Protein AF-A0A8R7TCT3-F1 (afdb_monomer_lite)

Radius of gyration: 37.61 Å; chains: 1; bounding box: 89×69×104 Å

Sequence (136 aa):
MEEDELKKQGKEIVEAEGPEEVEFDENAEALKEAPFWLPDGWIINVRHGDGGSIYRYYTSPVSEYTFSTEMEALDYLFSEMDERILESEACAEDNELHKMHSWLPDGWVVEVRAGTMQDKMYKVDFNLLTHTFGIC

pLDDT: mean 71.5, std 18.48, range [33.53, 95.69]

InterPro domains:
  IPR001739 Methyl-CpG DNA binding [PS50982] (28-100)
  IPR016177 DNA-binding domain superfamily [SSF54171] (33-82)
  IPR038945 Methyl-CpG-binding domain-containing protein 13-like [PTHR34067] (31-121)

Foldseek 3Di:
DDDDDDDDDDDDDDDDPDDDDPPPCPVVVVVVDDDPVDDPPWDWDWDADPVRDIWIWTADNQPRDIDRDPVVVVVVVVVCVSVVSVVVVVVVVVCVVVVVCPPPPPQKDWDWDDDPDNPDIAIWIDHPVDPDGDGD

Organism: Triticum urartu (NCBI:txid4572)

Structure (mmCIF, N/CA/C/O backbone):
data_AF-A0A8R7TCT3-F1
#
_entry.id   AF-A0A8R7TCT3-F1
#
loop_
_atom_site.group_PDB
_atom_site.id
_atom_site.type_symbol
_atom_site.label_atom_id
_atom_site.label_alt_id
_atom_site.label_comp_id
_atom_site.label_asym_id
_atom_site.label_entity_id
_atom_site.label_seq_id
_atom_site.pdbx_PDB_ins_code
_atom_site.Cartn_x
_atom_site.Cartn_y
_atom_site.Cartn_z
_atom_site.occupancy
_atom_site.B_iso_or_equiv
_atom_site.auth_seq_id
_atom_site.auth_comp_id
_atom_site.auth_asym_id
_atom_site.auth_atom_id
_atom_site.pdbx_PDB_model_num
ATOM 1 N N . MET A 1 1 ? 59.327 -28.653 -59.755 1.00 43.66 1 MET A N 1
ATOM 2 C CA . MET A 1 1 ? 59.083 -29.997 -60.297 1.00 43.66 1 MET A CA 1
ATOM 3 C C . MET A 1 1 ? 59.195 -30.943 -59.125 1.00 43.66 1 MET A C 1
ATOM 5 O O . MET A 1 1 ? 60.304 -31.315 -58.797 1.00 43.66 1 MET A O 1
ATOM 9 N N . GLU A 1 2 ? 58.091 -31.184 -58.431 1.00 42.34 2 GLU A N 1
ATOM 10 C CA . GLU A 1 2 ? 57.726 -32.519 -57.957 1.00 42.34 2 GLU A CA 1
ATOM 11 C C . GLU A 1 2 ? 56.271 -32.457 -57.500 1.00 42.34 2 GLU A C 1
ATOM 13 O O . GLU A 1 2 ? 55.828 -31.504 -56.861 1.00 42.34 2 GLU A O 1
ATOM 18 N N . GLU A 1 3 ? 55.544 -33.439 -57.988 1.00 45.75 3 GLU A N 1
ATOM 19 C CA . GLU A 1 3 ? 54.113 -33.649 -58.018 1.00 45.75 3 GLU A CA 1
ATOM 20 C C . GLU A 1 3 ? 53.963 -35.044 -57.416 1.00 45.75 3 GLU A C 1
ATOM 22 O O . GLU A 1 3 ? 54.632 -35.957 -57.888 1.00 45.75 3 GLU A O 1
ATOM 27 N N . ASP A 1 4 ? 53.156 -35.203 -56.368 1.00 45.69 4 ASP A N 1
ATOM 28 C CA . ASP A 1 4 ? 52.593 -36.512 -56.023 1.00 45.69 4 ASP A CA 1
ATOM 29 C C . ASP A 1 4 ? 51.199 -36.313 -55.403 1.00 45.69 4 ASP A C 1
ATOM 31 O O . ASP A 1 4 ? 50.992 -36.123 -54.204 1.00 45.69 4 ASP A O 1
ATOM 35 N N . GLU A 1 5 ? 50.242 -36.206 -56.324 1.00 48.62 5 GLU A N 1
ATOM 36 C CA . GLU A 1 5 ? 48.919 -36.842 -56.312 1.00 48.62 5 GLU A CA 1
ATOM 37 C C . GLU A 1 5 ? 48.888 -38.167 -55.504 1.00 48.62 5 GLU A C 1
ATOM 39 O O . GLU A 1 5 ? 49.754 -39.004 -55.690 1.00 48.62 5 GLU A O 1
ATOM 44 N N . LEU A 1 6 ? 47.942 -38.527 -54.617 1.00 48.06 6 LEU A N 1
ATOM 45 C CA . LEU A 1 6 ? 46.500 -38.852 -54.777 1.00 48.06 6 LEU A CA 1
ATOM 46 C C . LEU A 1 6 ? 46.186 -39.798 -53.569 1.00 48.06 6 LEU A C 1
ATOM 48 O O . LEU A 1 6 ? 46.968 -40.703 -53.311 1.00 48.06 6 LEU A O 1
ATOM 52 N N . LYS A 1 7 ? 45.117 -39.746 -52.755 1.00 40.22 7 LYS A N 1
ATOM 53 C CA . LYS A 1 7 ? 43.694 -40.003 -53.061 1.00 40.22 7 LYS A CA 1
ATOM 54 C C . LYS A 1 7 ? 42.866 -40.058 -51.755 1.00 40.22 7 LYS A C 1
ATOM 56 O O . LYS A 1 7 ? 43.179 -40.882 -50.907 1.00 40.22 7 LYS A O 1
ATOM 61 N N . LYS A 1 8 ? 41.739 -39.319 -51.756 1.00 46.41 8 LYS A N 1
ATOM 62 C CA . LYS A 1 8 ? 40.351 -39.669 -51.334 1.00 46.41 8 LYS A CA 1
ATOM 63 C C . LYS A 1 8 ? 40.127 -40.145 -49.870 1.00 46.41 8 LYS A C 1
ATOM 65 O O . LYS A 1 8 ? 40.933 -40.867 -49.320 1.00 46.41 8 LYS A O 1
ATOM 70 N N . GLN A 1 9 ? 39.023 -39.900 -49.161 1.00 33.53 9 GLN A N 1
ATOM 71 C CA . GLN A 1 9 ? 37.581 -39.826 -49.462 1.00 33.53 9 GLN A CA 1
ATOM 72 C C . GLN A 1 9 ? 36.965 -38.999 -48.304 1.00 33.53 9 GLN A C 1
ATOM 74 O O . GLN A 1 9 ? 37.344 -39.197 -47.159 1.00 33.53 9 GLN A O 1
ATOM 79 N N . GLY A 1 10 ? 36.161 -37.965 -48.541 1.00 37.88 10 GLY A N 1
ATOM 80 C CA . GLY A 1 10 ? 34.714 -38.109 -48.693 1.00 37.88 10 GLY A CA 1
ATOM 81 C C . GLY A 1 10 ? 33.983 -37.977 -47.349 1.00 37.88 10 GLY A C 1
ATOM 82 O O . GLY A 1 10 ? 33.861 -38.965 -46.638 1.00 37.88 10 GLY A O 1
ATOM 83 N N . LYS A 1 11 ? 33.453 -36.785 -47.040 1.00 45.22 11 LYS A N 1
ATOM 84 C CA . LYS A 1 11 ? 32.135 -36.636 -46.402 1.00 45.22 11 LYS A CA 1
ATOM 85 C C . LYS A 1 11 ? 31.637 -35.200 -46.564 1.00 45.22 11 LYS A C 1
ATOM 87 O O . LYS A 1 11 ? 32.041 -34.292 -45.851 1.00 45.22 11 LYS A O 1
ATOM 92 N N . GLU A 1 12 ? 30.778 -35.047 -47.558 1.00 40.47 12 GLU A N 1
ATOM 93 C CA . GLU A 1 12 ? 29.803 -33.974 -47.689 1.00 40.47 12 GLU A CA 1
ATOM 94 C C . GLU A 1 12 ? 28.957 -33.922 -46.410 1.00 40.47 12 GLU A C 1
ATOM 96 O O . GLU A 1 12 ? 28.390 -34.938 -45.996 1.00 40.47 12 GLU A O 1
ATOM 101 N N . ILE A 1 13 ? 28.928 -32.767 -45.748 1.00 42.16 13 ILE A N 1
ATOM 102 C CA . ILE A 1 13 ? 28.006 -32.499 -44.647 1.00 42.16 13 ILE A CA 1
ATOM 103 C C . ILE A 1 13 ? 27.159 -31.326 -45.110 1.00 42.16 13 ILE A C 1
ATOM 105 O O . ILE A 1 13 ? 27.633 -30.200 -45.222 1.00 42.16 13 ILE A O 1
ATOM 109 N N . VAL A 1 14 ? 25.943 -31.694 -45.489 1.00 39.22 14 VAL A N 1
ATOM 110 C CA . VAL A 1 14 ? 24.835 -30.852 -45.918 1.00 39.22 14 VAL A CA 1
ATOM 111 C C . VAL A 1 14 ? 24.652 -29.670 -44.971 1.00 39.22 14 VAL A C 1
ATOM 113 O O . VAL A 1 14 ? 24.600 -29.840 -43.752 1.00 39.22 14 VAL A O 1
ATOM 116 N N . GLU A 1 15 ? 24.529 -28.491 -45.576 1.00 43.50 15 GLU A N 1
ATOM 117 C CA . GLU A 1 15 ? 23.991 -27.281 -44.970 1.00 43.50 15 GLU A CA 1
ATOM 118 C C . GLU A 1 15 ? 22.612 -27.592 -44.381 1.00 43.50 15 GLU A C 1
ATOM 120 O O . GLU A 1 15 ? 21.658 -27.900 -45.096 1.00 43.50 15 GLU A O 1
ATOM 125 N N . ALA A 1 16 ? 22.519 -27.535 -43.058 1.00 40.88 16 ALA A N 1
ATOM 126 C CA . ALA A 1 16 ? 21.260 -27.350 -42.369 1.00 40.88 16 ALA A CA 1
ATOM 127 C C . ALA A 1 16 ? 21.308 -25.934 -41.805 1.00 40.88 16 ALA A C 1
ATOM 129 O O . ALA A 1 16 ? 22.050 -25.664 -40.860 1.00 40.88 16 ALA A O 1
ATOM 130 N N . GLU A 1 17 ? 20.558 -25.028 -42.430 1.00 52.94 17 GLU A N 1
ATOM 131 C CA . GLU A 1 17 ? 20.201 -23.757 -41.815 1.00 52.94 17 GLU A CA 1
ATOM 132 C C . GLU A 1 17 ? 19.472 -24.075 -40.507 1.00 52.94 17 GLU A C 1
ATOM 134 O O . GLU A 1 17 ? 18.345 -24.572 -40.509 1.00 52.94 17 GLU A O 1
ATOM 139 N N . GLY A 1 18 ? 20.170 -23.893 -39.387 1.00 37.56 18 GLY A N 1
ATOM 140 C CA . GLY A 1 18 ? 19.582 -23.986 -38.061 1.00 37.56 18 GLY A CA 1
ATOM 141 C C . GLY A 1 18 ? 18.738 -22.738 -37.802 1.00 37.56 18 GLY A C 1
ATOM 142 O O . GLY A 1 18 ? 19.268 -21.634 -37.925 1.00 37.56 18 GLY A O 1
ATOM 143 N N . PRO A 1 19 ? 17.447 -22.870 -37.459 1.00 58.44 19 PRO A N 1
ATOM 144 C CA . PRO A 1 19 ? 16.661 -21.757 -36.963 1.00 58.44 19 PRO A CA 1
ATOM 145 C C . PRO A 1 19 ? 16.747 -21.736 -35.434 1.00 58.44 19 PRO A C 1
ATOM 147 O O . PRO A 1 19 ? 16.044 -22.482 -34.767 1.00 58.44 19 PRO A O 1
ATOM 150 N N . GLU A 1 20 ? 17.612 -20.898 -34.883 1.00 52.00 20 GLU A N 1
ATOM 151 C CA . GLU A 1 20 ? 17.615 -20.486 -33.472 1.00 52.00 20 GLU A CA 1
ATOM 152 C C . GLU A 1 20 ? 18.593 -19.309 -33.423 1.00 52.00 20 GLU A C 1
ATOM 154 O O . GLU A 1 20 ? 19.725 -19.436 -33.867 1.00 52.00 20 GLU A O 1
ATOM 159 N N . GLU A 1 21 ? 18.178 -18.089 -33.115 1.00 51.12 21 GLU A N 1
ATOM 160 C CA . GLU A 1 21 ? 17.733 -17.696 -31.785 1.00 51.12 21 GLU A CA 1
ATOM 161 C C . GLU A 1 21 ? 16.433 -16.885 -31.885 1.00 51.12 21 GLU A C 1
ATOM 163 O O . GLU A 1 21 ? 16.410 -15.731 -32.313 1.00 51.12 21 GLU A O 1
ATOM 168 N N . VAL A 1 22 ? 15.317 -17.489 -31.475 1.00 52.72 22 VAL A N 1
ATOM 169 C CA . VAL A 1 22 ? 14.255 -16.684 -30.875 1.00 52.72 22 VAL A CA 1
ATOM 170 C C . VAL A 1 22 ? 14.755 -16.360 -29.478 1.00 52.72 22 VAL A C 1
ATOM 172 O O . VAL A 1 22 ? 14.800 -17.241 -28.624 1.00 52.72 22 VAL A O 1
ATOM 175 N N . GLU A 1 23 ? 15.185 -15.121 -29.251 1.00 54.56 23 GLU A N 1
ATOM 176 C CA . GLU A 1 23 ? 15.298 -14.608 -27.891 1.00 54.56 23 GLU A CA 1
ATOM 177 C C . G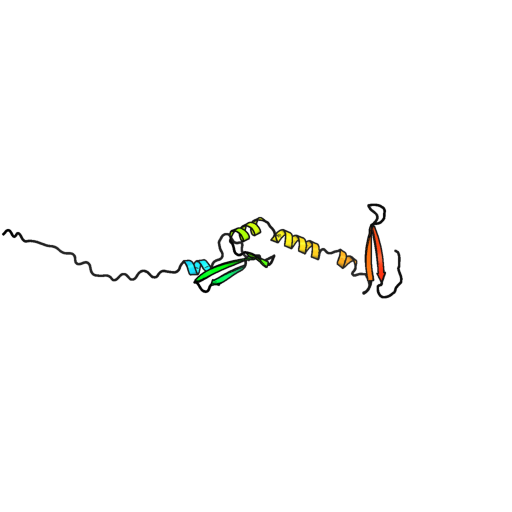LU A 1 23 ? 13.894 -14.662 -27.288 1.00 54.56 23 GLU A C 1
ATOM 179 O O . GLU A 1 23 ? 13.048 -13.794 -27.515 1.00 54.56 23 GLU A O 1
ATOM 184 N N . PHE A 1 24 ? 13.598 -15.768 -26.609 1.00 46.44 24 PHE A N 1
ATOM 185 C CA . PHE A 1 24 ? 12.451 -15.850 -25.736 1.00 46.44 24 PHE A CA 1
ATOM 186 C C . PHE A 1 24 ? 12.763 -14.854 -24.626 1.00 46.44 24 PHE A C 1
ATOM 188 O O . PHE A 1 24 ? 13.685 -15.055 -23.840 1.00 46.44 24 PHE A O 1
ATOM 195 N N . ASP A 1 25 ? 12.063 -13.724 -24.641 1.00 52.41 25 ASP A N 1
ATOM 196 C CA . ASP A 1 25 ? 12.103 -12.704 -23.600 1.00 52.41 25 ASP A CA 1
ATOM 197 C C . ASP A 1 25 ? 11.500 -13.304 -22.315 1.00 52.41 25 ASP A C 1
ATOM 199 O O . ASP A 1 25 ? 10.388 -12.984 -21.900 1.00 52.41 25 ASP A O 1
ATOM 203 N N . GLU A 1 26 ? 12.227 -14.246 -21.705 1.00 55.50 26 GLU A N 1
ATOM 204 C CA . GLU A 1 26 ? 11.939 -14.856 -20.401 1.00 55.50 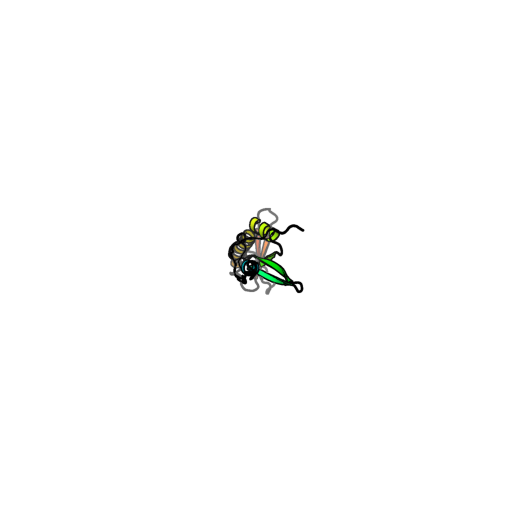26 GLU A CA 1
ATOM 205 C C . GLU A 1 26 ? 11.806 -13.769 -19.325 1.00 55.50 26 GLU A C 1
ATOM 207 O O . GLU A 1 26 ? 11.096 -13.930 -18.331 1.00 55.50 26 GLU A O 1
ATOM 212 N N . ASN A 1 27 ? 12.447 -12.623 -19.562 1.00 51.31 27 ASN A N 1
ATOM 213 C CA . ASN A 1 27 ? 12.367 -11.451 -18.721 1.00 51.31 27 ASN A CA 1
ATOM 214 C C . ASN A 1 27 ? 10.953 -10.843 -18.732 1.00 51.31 27 ASN A C 1
ATOM 216 O O . ASN A 1 27 ? 10.433 -10.612 -17.645 1.00 51.31 27 ASN A O 1
ATOM 220 N N . ALA A 1 28 ? 10.280 -10.661 -19.876 1.00 53.72 28 ALA A N 1
ATOM 221 C CA . ALA A 1 28 ? 8.931 -10.069 -19.925 1.00 53.72 28 ALA A CA 1
ATOM 222 C C . ALA A 1 28 ? 7.839 -10.875 -19.200 1.00 53.72 28 ALA A C 1
ATOM 224 O O . ALA A 1 28 ? 6.912 -10.276 -18.646 1.00 53.72 28 ALA A O 1
ATOM 225 N N . GLU A 1 29 ? 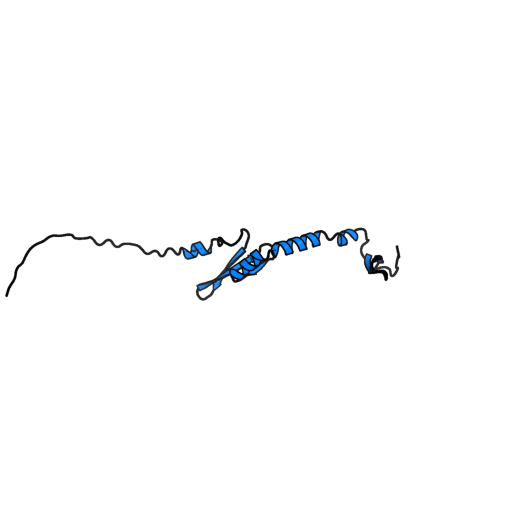7.937 -12.206 -19.161 1.00 54.34 29 GLU A N 1
ATOM 226 C CA . GLU A 1 29 ? 7.009 -13.039 -18.381 1.00 54.34 29 GLU A CA 1
ATOM 227 C C . GLU A 1 29 ? 7.348 -13.002 -16.881 1.00 54.34 29 GLU A C 1
ATOM 229 O O . GLU A 1 29 ? 6.445 -12.861 -16.054 1.00 54.34 29 GLU A O 1
ATOM 234 N N . ALA A 1 30 ? 8.638 -12.969 -16.519 1.00 55.94 30 ALA A N 1
ATOM 235 C CA . ALA A 1 30 ? 9.089 -12.754 -15.139 1.00 55.94 30 ALA A CA 1
ATOM 236 C C . ALA A 1 30 ? 8.766 -11.344 -14.591 1.00 55.94 30 ALA A C 1
ATOM 238 O O . ALA A 1 30 ? 8.843 -11.109 -13.384 1.00 55.94 30 ALA A O 1
ATOM 239 N N . LEU A 1 31 ? 8.387 -10.382 -15.446 1.00 56.88 31 LEU A N 1
ATOM 240 C CA . LEU A 1 31 ? 7.867 -9.082 -15.002 1.00 56.88 31 LEU A CA 1
ATOM 241 C C . LEU A 1 31 ? 6.407 -9.137 -14.528 1.00 56.88 31 LEU A C 1
ATOM 243 O O . LEU A 1 31 ? 5.971 -8.189 -13.871 1.00 56.88 31 LEU A O 1
ATOM 247 N N . LYS A 1 32 ? 5.647 -10.178 -14.893 1.00 60.88 32 LYS A N 1
ATOM 248 C CA . LYS A 1 32 ? 4.218 -10.307 -14.552 1.00 60.88 32 LYS A CA 1
ATOM 249 C C . LYS A 1 32 ? 3.988 -11.076 -13.257 1.00 60.88 32 LYS A C 1
ATOM 251 O O . LYS A 1 32 ? 2.946 -10.896 -12.631 1.00 60.88 32 LYS A O 1
ATOM 256 N N . GLU A 1 33 ? 4.932 -11.929 -12.876 1.00 71.06 33 GLU A N 1
ATOM 257 C CA . GLU A 1 33 ? 4.845 -12.720 -11.656 1.00 71.06 33 GLU A CA 1
ATOM 258 C C . GLU A 1 33 ? 5.324 -11.907 -10.448 1.00 71.06 33 GLU A C 1
ATOM 260 O O . GLU A 1 33 ? 6.313 -11.169 -10.515 1.00 71.06 33 GLU A O 1
ATOM 265 N N . ALA A 1 34 ? 4.586 -12.004 -9.340 1.00 78.81 34 ALA A N 1
ATOM 266 C CA . ALA A 1 34 ? 4.978 -11.353 -8.101 1.00 78.81 34 ALA A CA 1
ATOM 267 C C . ALA A 1 34 ? 6.320 -11.936 -7.613 1.00 78.81 34 ALA A C 1
ATOM 269 O O . ALA A 1 34 ? 6.521 -13.150 -7.684 1.00 78.81 34 ALA A O 1
ATOM 270 N N . PRO A 1 35 ? 7.257 -11.106 -7.117 1.00 85.88 35 PRO A N 1
ATOM 271 C CA . PRO A 1 35 ? 8.508 -11.600 -6.565 1.00 85.88 35 PRO A CA 1
ATOM 272 C C . PRO A 1 35 ? 8.254 -12.566 -5.406 1.00 85.88 35 PRO A C 1
ATOM 274 O O . PRO A 1 35 ? 7.424 -12.295 -4.547 1.00 85.88 35 PRO A O 1
ATOM 277 N N . PHE A 1 36 ? 9.038 -13.641 -5.328 1.00 88.00 36 PHE A N 1
ATOM 278 C CA . PHE A 1 36 ? 8.900 -14.681 -4.298 1.00 88.00 36 PHE A CA 1
ATOM 279 C C . PHE A 1 36 ? 9.015 -14.174 -2.847 1.00 88.00 36 PHE A C 1
ATOM 281 O O . PHE A 1 36 ? 8.610 -14.867 -1.920 1.00 88.00 36 PHE A O 1
ATOM 288 N N . TRP A 1 37 ? 9.647 -13.017 -2.635 1.00 90.38 37 TRP A N 1
ATOM 289 C CA . TRP A 1 37 ? 9.848 -12.422 -1.313 1.00 90.38 37 TRP A CA 1
ATOM 290 C C . TRP A 1 37 ? 8.658 -11.574 -0.858 1.00 90.38 37 TRP A C 1
ATOM 292 O O . TRP A 1 37 ? 8.555 -11.261 0.327 1.00 90.38 37 TRP A O 1
ATOM 302 N N . LEU A 1 38 ? 7.791 -11.173 -1.789 1.00 91.94 38 LEU A N 1
ATOM 303 C CA . LEU A 1 38 ? 6.665 -10.302 -1.506 1.00 91.94 38 LEU A CA 1
ATOM 304 C C . LEU A 1 38 ? 5.477 -11.159 -1.049 1.00 91.94 38 LEU A C 1
ATOM 306 O O . LEU A 1 38 ? 5.115 -12.102 -1.754 1.00 91.94 38 LEU A O 1
ATOM 310 N N . PRO A 1 39 ? 4.858 -10.863 0.105 1.00 92.44 39 PRO A N 1
ATOM 311 C CA . PRO A 1 39 ? 3.695 -11.612 0.551 1.00 92.44 39 PRO A CA 1
ATOM 312 C C . PRO A 1 39 ? 2.507 -11.452 -0.393 1.00 92.44 39 PRO A C 1
ATOM 314 O O . PRO A 1 39 ? 2.348 -10.433 -1.072 1.00 92.44 39 PRO A O 1
ATOM 317 N N . ASP A 1 40 ? 1.621 -12.441 -0.357 1.00 89.81 40 ASP A N 1
ATOM 318 C CA . ASP A 1 40 ? 0.361 -12.381 -1.083 1.00 89.81 40 ASP A CA 1
ATOM 319 C C . ASP A 1 40 ? -0.466 -11.154 -0.676 1.00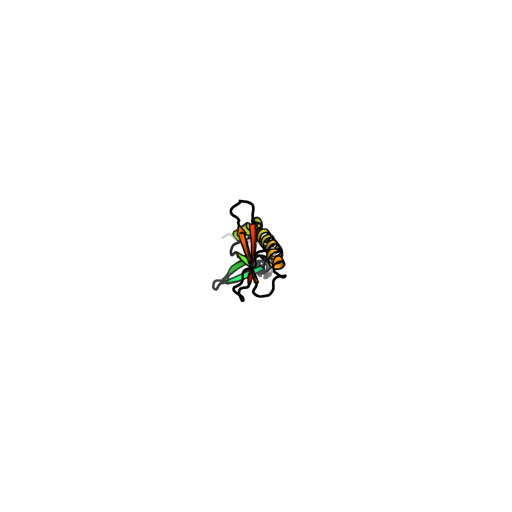 89.81 40 ASP A C 1
ATOM 321 O O . ASP A 1 40 ? -0.498 -10.737 0.484 1.00 89.81 40 ASP A O 1
ATOM 325 N N . GLY A 1 41 ? -1.166 -10.582 -1.655 1.00 90.06 41 GLY A N 1
ATOM 326 C CA . GLY A 1 41 ? -2.047 -9.428 -1.461 1.00 90.06 41 GLY A CA 1
ATOM 327 C C . GLY A 1 41 ? -1.382 -8.067 -1.666 1.00 90.06 41 GLY A C 1
ATOM 328 O O . GLY A 1 41 ? -2.093 -7.073 -1.794 1.00 90.06 41 GLY A O 1
ATOM 329 N N . TRP A 1 42 ? -0.055 -7.999 -1.773 1.00 93.25 42 TRP A N 1
ATOM 330 C CA . TRP A 1 42 ? 0.629 -6.765 -2.156 1.00 93.25 42 TRP A CA 1
ATOM 331 C C . TRP A 1 42 ? 0.361 -6.389 -3.614 1.00 93.25 42 TRP A C 1
ATOM 333 O O . TRP A 1 42 ? 0.340 -7.236 -4.509 1.00 93.25 42 TRP A O 1
ATOM 343 N N . ILE A 1 43 ? 0.191 -5.091 -3.865 1.00 92.69 43 ILE A N 1
ATOM 344 C CA . ILE A 1 43 ? -0.111 -4.573 -5.202 1.00 92.69 43 ILE A CA 1
ATOM 345 C C . ILE A 1 43 ? 1.187 -4.095 -5.850 1.00 92.69 43 ILE A C 1
ATOM 347 O O . ILE A 1 43 ? 1.868 -3.216 -5.322 1.00 92.69 43 ILE A O 1
ATOM 351 N N . ILE A 1 44 ? 1.517 -4.643 -7.021 1.00 91.88 44 ILE A N 1
ATOM 352 C CA . ILE A 1 44 ? 2.702 -4.249 -7.791 1.00 91.88 44 ILE A CA 1
ATOM 353 C C . ILE A 1 44 ? 2.266 -3.434 -9.004 1.00 91.88 44 ILE A C 1
ATOM 355 O O . ILE A 1 44 ? 1.624 -3.944 -9.920 1.00 91.88 44 ILE A O 1
ATOM 359 N N . ASN A 1 45 ? 2.655 -2.164 -9.036 1.00 91.31 45 ASN A N 1
ATOM 360 C CA . ASN A 1 45 ? 2.417 -1.287 -10.175 1.00 91.31 45 ASN A CA 1
ATOM 361 C C . ASN A 1 45 ? 3.681 -1.182 -11.026 1.00 91.31 45 ASN A C 1
ATOM 363 O O . ASN A 1 45 ? 4.706 -0.677 -10.566 1.00 91.31 45 ASN A O 1
ATOM 367 N N . VAL A 1 46 ? 3.597 -1.610 -12.285 1.00 90.62 46 VAL A N 1
ATOM 368 C CA . VAL A 1 46 ? 4.697 -1.508 -13.251 1.00 90.62 46 VAL A CA 1
ATOM 369 C C . VAL A 1 46 ? 4.423 -0.356 -14.216 1.00 90.62 46 VAL A C 1
ATOM 371 O O . VAL A 1 46 ? 3.411 -0.346 -14.917 1.00 90.62 46 VAL A O 1
ATOM 374 N N . ARG A 1 47 ? 5.324 0.629 -14.265 1.00 90.38 47 ARG A N 1
ATOM 375 C CA . ARG A 1 47 ? 5.272 1.743 -15.221 1.00 90.38 47 ARG A CA 1
ATOM 376 C C . ARG A 1 47 ? 6.423 1.644 -16.208 1.00 90.38 47 ARG A C 1
ATOM 378 O O . ARG A 1 47 ? 7.556 1.381 -15.817 1.00 90.38 47 ARG A O 1
ATOM 385 N N . HIS A 1 48 ? 6.129 1.928 -17.469 1.00 91.38 48 HIS A N 1
ATOM 386 C CA . HIS A 1 48 ? 7.126 1.998 -18.529 1.00 91.38 48 HIS A CA 1
ATOM 387 C C . HIS A 1 48 ? 7.478 3.464 -18.783 1.00 91.38 48 HIS A C 1
ATOM 389 O O . HIS A 1 48 ? 6.592 4.295 -18.989 1.00 91.38 48 HIS A O 1
ATOM 395 N N . GLY A 1 49 ? 8.766 3.776 -18.714 1.00 91.12 49 GLY A N 1
ATOM 396 C CA . GLY A 1 49 ? 9.330 5.062 -19.087 1.00 91.12 49 GLY A CA 1
ATOM 397 C C . GLY A 1 49 ? 9.487 5.193 -20.600 1.00 91.12 49 GLY A C 1
ATOM 398 O O . GLY A 1 49 ? 9.520 4.212 -21.342 1.00 91.12 49 GLY A O 1
ATOM 399 N N . ASP A 1 50 ? 9.637 6.432 -21.040 1.00 89.38 50 ASP A N 1
ATOM 400 C CA . ASP A 1 50 ? 9.902 6.838 -22.422 1.00 89.38 50 ASP A CA 1
ATOM 401 C C . ASP A 1 50 ? 11.190 6.233 -23.013 1.00 89.38 50 ASP A C 1
ATOM 403 O O . ASP A 1 50 ? 11.266 6.015 -24.220 1.00 89.38 50 ASP A O 1
ATOM 407 N N . GLY A 1 51 ? 12.174 5.902 -22.172 1.00 87.38 51 GLY A N 1
ATOM 408 C CA . GLY A 1 51 ? 13.432 5.252 -22.565 1.00 87.38 51 GLY A CA 1
ATOM 409 C C . GLY A 1 51 ? 13.462 3.721 -22.469 1.00 87.38 51 GLY A C 1
ATOM 410 O O . GLY A 1 51 ? 14.550 3.152 -22.470 1.00 87.38 51 GLY A O 1
ATOM 411 N N . GLY A 1 52 ? 12.318 3.048 -22.304 1.00 85.00 52 GLY A N 1
ATOM 412 C CA . GLY A 1 52 ? 12.279 1.599 -22.040 1.00 85.00 52 GLY A CA 1
ATOM 413 C C . GLY A 1 52 ? 12.639 1.218 -20.598 1.00 85.00 52 GLY A C 1
ATOM 414 O O . GLY A 1 52 ? 12.679 0.039 -20.260 1.00 85.00 52 GLY A O 1
ATOM 415 N N . SER A 1 53 ? 12.863 2.207 -19.728 1.00 89.56 53 SER A N 1
ATOM 416 C CA . SER A 1 53 ? 13.020 2.004 -18.287 1.00 89.56 53 SER A CA 1
ATOM 417 C C . SER A 1 53 ? 11.739 1.428 -17.689 1.00 89.56 53 SER A C 1
ATOM 419 O O . SER A 1 53 ? 10.648 1.921 -17.968 1.00 89.56 53 SER A O 1
ATOM 421 N N . ILE A 1 54 ? 11.861 0.427 -16.824 1.00 89.12 54 ILE A N 1
ATOM 422 C CA . ILE A 1 54 ? 10.722 -0.179 -16.131 1.00 89.12 54 ILE A CA 1
ATOM 423 C C . ILE A 1 54 ? 10.810 0.190 -14.655 1.00 89.12 54 ILE A C 1
ATOM 425 O O . ILE A 1 54 ? 11.801 -0.103 -13.990 1.00 89.12 54 ILE A O 1
ATOM 429 N N . TYR A 1 55 ? 9.768 0.837 -14.144 1.00 89.62 55 TYR A N 1
ATOM 430 C CA . TYR A 1 55 ? 9.648 1.229 -12.744 1.00 89.62 55 TYR A CA 1
ATOM 431 C C . TYR A 1 55 ? 8.625 0.339 -12.059 1.00 89.62 55 TYR A C 1
ATOM 433 O O . TYR A 1 55 ? 7.500 0.203 -12.540 1.00 89.62 55 TYR A O 1
ATOM 441 N N . ARG A 1 56 ? 9.005 -0.242 -10.924 1.00 90.94 56 ARG A N 1
ATOM 442 C CA . ARG A 1 56 ? 8.119 -1.053 -10.090 1.00 90.94 56 ARG A CA 1
ATOM 443 C C . ARG A 1 56 ? 7.806 -0.296 -8.810 1.00 90.94 56 ARG A C 1
ATOM 445 O O . ARG A 1 56 ? 8.700 0.299 -8.215 1.00 90.94 56 ARG A O 1
ATOM 452 N N . TYR A 1 57 ? 6.546 -0.330 -8.408 1.00 93.75 57 TYR A N 1
ATOM 453 C CA . TYR A 1 57 ? 6.082 0.231 -7.151 1.00 93.75 57 TYR A CA 1
ATOM 454 C C . TYR A 1 57 ? 5.327 -0.837 -6.374 1.00 93.75 57 TYR A C 1
ATOM 456 O O . TYR A 1 57 ? 4.474 -1.511 -6.948 1.00 93.75 57 TYR A O 1
ATOM 464 N N . TYR A 1 58 ? 5.633 -0.967 -5.091 1.00 94.25 58 TYR A N 1
ATOM 465 C CA . TYR A 1 58 ? 5.050 -1.956 -4.190 1.00 94.25 58 TYR A CA 1
ATOM 466 C C . TYR A 1 58 ? 4.116 -1.242 -3.227 1.00 94.25 58 TYR A C 1
ATOM 468 O O . TYR A 1 58 ? 4.566 -0.359 -2.502 1.00 94.25 58 TYR A O 1
ATOM 476 N N . THR A 1 59 ? 2.839 -1.598 -3.227 1.00 95.38 59 THR A N 1
ATOM 477 C CA . THR A 1 59 ? 1.830 -0.956 -2.386 1.00 95.38 59 THR A CA 1
ATOM 478 C C . THR A 1 59 ? 1.310 -1.937 -1.338 1.00 95.38 59 THR A C 1
ATOM 480 O O . THR A 1 59 ? 0.857 -3.029 -1.700 1.00 95.38 59 THR A O 1
ATOM 483 N N . SER A 1 60 ? 1.376 -1.548 -0.058 1.00 94.25 60 SER A N 1
ATOM 484 C CA . SER A 1 60 ? 0.799 -2.329 1.045 1.00 94.25 60 SER A CA 1
ATOM 485 C C . SER A 1 60 ? -0.733 -2.344 0.929 1.00 94.25 60 SER A C 1
ATOM 487 O O . SER A 1 60 ? -1.334 -1.293 0.688 1.00 94.25 60 SER A O 1
ATOM 489 N N . PRO A 1 61 ? -1.381 -3.507 1.116 1.00 91.81 61 PRO A N 1
ATOM 490 C CA . PRO A 1 61 ? -2.837 -3.624 1.063 1.00 91.81 61 PRO A CA 1
ATOM 491 C C . PRO A 1 61 ? -3.555 -3.035 2.285 1.00 91.81 61 PRO A C 1
ATOM 493 O O . PRO A 1 61 ? -4.771 -2.870 2.233 1.00 91.81 61 PRO A O 1
ATOM 496 N N . VAL A 1 62 ? -2.838 -2.758 3.379 1.00 91.00 62 VAL A N 1
ATOM 497 C CA . VAL A 1 62 ? -3.423 -2.262 4.635 1.00 91.00 62 VAL A CA 1
ATOM 498 C C . VAL A 1 62 ? -3.265 -0.752 4.732 1.00 91.00 62 VAL A C 1
ATOM 500 O O . VAL A 1 62 ? -4.239 -0.032 4.905 1.00 91.00 62 VAL A O 1
ATOM 503 N N . SER A 1 63 ? -2.034 -0.264 4.593 1.00 89.62 63 SER A N 1
ATOM 504 C CA . SER A 1 63 ? -1.716 1.152 4.793 1.00 89.62 63 SER A CA 1
ATOM 505 C C . SER A 1 63 ? -1.783 2.002 3.529 1.00 89.62 63 SER A C 1
ATOM 507 O O . SER A 1 63 ? -1.629 3.221 3.602 1.00 89.62 63 SER A O 1
ATOM 509 N N . GLU A 1 64 ? -1.921 1.364 2.363 1.00 91.56 64 GLU A N 1
ATOM 510 C CA . GLU A 1 64 ? -1.811 1.987 1.038 1.00 91.56 64 GLU A CA 1
ATOM 511 C C . GLU A 1 64 ? -0.449 2.669 0.772 1.00 91.56 64 GLU A C 1
ATOM 513 O O . GLU A 1 64 ? -0.270 3.373 -0.231 1.00 91.56 64 GLU A O 1
ATOM 518 N N . TYR A 1 65 ? 0.558 2.442 1.625 1.00 93.50 65 TYR A N 1
ATOM 519 C CA . TYR A 1 65 ? 1.897 2.978 1.400 1.00 93.50 65 TYR A CA 1
ATOM 520 C C . TYR A 1 65 ? 2.543 2.347 0.182 1.00 93.50 65 TYR A C 1
ATOM 522 O O . TYR A 1 65 ? 2.456 1.143 -0.032 1.00 93.50 65 TYR A O 1
ATOM 530 N N . THR A 1 66 ? 3.206 3.187 -0.612 1.00 95.19 66 THR A N 1
ATOM 531 C CA . THR A 1 66 ? 3.800 2.798 -1.887 1.00 95.19 66 THR A CA 1
ATOM 532 C C . THR A 1 66 ? 5.301 3.039 -1.879 1.00 95.19 66 THR A C 1
ATOM 534 O O . THR A 1 66 ? 5.750 4.166 -1.680 1.00 95.19 66 THR A O 1
ATOM 537 N N . PHE A 1 67 ? 6.060 1.993 -2.184 1.00 95.69 67 PHE A N 1
ATOM 538 C CA . PHE A 1 67 ? 7.517 1.979 -2.166 1.00 95.69 67 PHE A CA 1
ATOM 539 C C . PHE A 1 67 ? 8.063 1.819 -3.577 1.00 95.69 67 PHE A C 1
ATOM 541 O O . PHE A 1 67 ? 7.522 1.063 -4.383 1.00 95.69 67 PHE A O 1
ATOM 548 N N . SER A 1 68 ? 9.142 2.534 -3.888 1.00 93.00 68 SER A N 1
ATOM 549 C CA . SER A 1 68 ? 9.774 2.494 -5.219 1.00 93.00 68 SER A CA 1
ATOM 550 C C . SER A 1 68 ? 10.986 1.565 -5.287 1.00 93.00 68 SER A C 1
ATOM 552 O O . SER A 1 68 ? 11.502 1.290 -6.370 1.00 93.00 68 SER A O 1
ATOM 554 N N . THR A 1 69 ? 11.442 1.077 -4.131 1.00 92.69 69 THR A N 1
ATOM 555 C CA . THR A 1 69 ? 12.585 0.174 -4.011 1.00 92.69 69 THR A CA 1
ATOM 556 C C . THR A 1 69 ? 12.211 -1.077 -3.227 1.00 92.69 69 THR A C 1
ATOM 558 O O . THR A 1 69 ? 11.356 -1.048 -2.346 1.00 92.69 69 THR A O 1
ATOM 561 N N . GLU A 1 70 ? 12.868 -2.188 -3.552 1.00 91.69 70 GLU A N 1
ATOM 562 C CA . GLU A 1 70 ? 12.674 -3.466 -2.860 1.00 91.69 70 GLU A CA 1
ATOM 563 C C . GLU A 1 70 ? 13.082 -3.391 -1.384 1.00 91.69 70 GLU A C 1
ATOM 565 O O . GLU A 1 70 ? 12.350 -3.861 -0.523 1.00 91.69 70 GLU A O 1
ATOM 570 N N . MET A 1 71 ? 14.216 -2.753 -1.073 1.00 94.50 71 MET A N 1
ATOM 571 C CA . MET A 1 71 ? 14.702 -2.640 0.308 1.00 94.50 71 MET A CA 1
ATOM 572 C C . MET A 1 71 ? 13.723 -1.890 1.211 1.00 94.50 71 MET A C 1
ATOM 574 O O . MET A 1 71 ? 13.541 -2.277 2.356 1.00 94.50 71 MET A O 1
ATOM 578 N N . GLU A 1 72 ? 13.087 -0.841 0.695 1.00 95.69 72 GLU A N 1
ATOM 579 C CA . GLU A 1 72 ? 12.089 -0.060 1.428 1.00 95.69 72 GLU A CA 1
ATOM 580 C C . GLU A 1 72 ? 10.819 -0.883 1.691 1.00 95.69 72 GLU A C 1
ATOM 582 O O . GLU A 1 72 ? 10.294 -0.866 2.801 1.00 95.69 72 GLU A O 1
ATOM 587 N N . ALA A 1 73 ? 10.375 -1.675 0.708 1.00 94.25 73 ALA A N 1
ATOM 588 C CA . ALA A 1 73 ? 9.254 -2.597 0.885 1.00 94.25 73 ALA A CA 1
ATOM 589 C C . ALA A 1 73 ? 9.573 -3.711 1.902 1.00 94.25 73 ALA A C 1
ATOM 591 O O . ALA A 1 73 ? 8.733 -4.045 2.735 1.00 94.25 73 ALA A O 1
ATOM 592 N N . LEU A 1 74 ? 10.789 -4.263 1.871 1.00 94.44 74 LEU A N 1
ATOM 593 C CA . LEU A 1 74 ? 11.243 -5.266 2.838 1.00 94.44 74 LEU A CA 1
ATOM 594 C C . LEU A 1 74 ? 11.362 -4.689 4.252 1.00 94.44 74 LEU A C 1
ATOM 596 O O . LEU A 1 74 ? 10.890 -5.309 5.199 1.00 94.44 74 LEU A O 1
ATOM 600 N N . ASP A 1 75 ? 11.957 -3.506 4.408 1.00 95.50 75 ASP A N 1
ATOM 601 C CA . ASP A 1 75 ? 12.061 -2.830 5.707 1.00 95.50 75 ASP A CA 1
ATOM 602 C C . ASP A 1 75 ? 10.673 -2.582 6.313 1.00 95.50 75 ASP A C 1
ATOM 604 O O . ASP A 1 75 ? 10.435 -2.869 7.487 1.00 95.50 75 ASP A O 1
ATOM 608 N N . TYR A 1 76 ? 9.718 -2.163 5.478 1.00 94.50 76 TYR A N 1
ATOM 609 C CA . TYR A 1 76 ? 8.327 -2.006 5.878 1.00 94.50 76 TYR A CA 1
ATOM 610 C C . TYR A 1 76 ? 7.689 -3.320 6.349 1.00 94.50 76 TYR A C 1
ATOM 612 O O . TYR A 1 76 ? 7.062 -3.350 7.411 1.00 94.50 76 TYR A O 1
ATOM 620 N N . LEU A 1 77 ? 7.882 -4.405 5.589 1.00 92.56 77 LEU A N 1
ATOM 621 C CA . LEU A 1 77 ? 7.402 -5.746 5.934 1.00 92.56 77 LEU A CA 1
ATOM 622 C C . LEU A 1 77 ? 7.936 -6.213 7.292 1.00 92.56 77 LEU A C 1
ATOM 624 O O . LEU A 1 77 ? 7.175 -6.736 8.102 1.00 92.56 77 LEU A O 1
ATOM 628 N N . PHE A 1 78 ? 9.223 -5.988 7.565 1.00 92.81 78 PHE A N 1
ATOM 629 C CA . PHE A 1 78 ? 9.840 -6.355 8.842 1.00 92.81 78 PHE A CA 1
ATOM 630 C C . PHE A 1 78 ? 9.497 -5.405 9.993 1.00 92.81 78 PHE A C 1
ATOM 632 O O . PHE A 1 78 ? 9.667 -5.773 11.151 1.00 92.81 78 PHE A O 1
ATOM 639 N N . SER A 1 79 ? 9.029 -4.191 9.704 1.00 93.06 79 SER A N 1
ATOM 640 C CA . SER A 1 79 ? 8.628 -3.226 10.729 1.00 93.06 79 SER A CA 1
ATOM 641 C C . SER A 1 79 ? 7.251 -3.524 11.342 1.00 93.06 79 SER A C 1
ATOM 643 O O . SER A 1 79 ? 6.872 -2.804 12.274 1.00 93.06 79 SER A O 1
ATOM 645 N N . GLU A 1 80 ? 6.479 -4.477 10.805 1.00 87.50 80 GLU A N 1
ATOM 646 C CA . GLU A 1 80 ? 5.111 -4.799 11.263 1.00 87.50 80 GLU A CA 1
ATOM 647 C C . GLU A 1 80 ? 4.219 -3.542 11.348 1.00 87.50 80 GLU A C 1
ATOM 649 O O . GLU A 1 80 ? 3.368 -3.380 12.223 1.00 87.50 80 GLU A O 1
ATOM 654 N N . MET A 1 81 ? 4.435 -2.581 10.443 1.00 90.06 81 MET A N 1
ATOM 655 C CA . MET A 1 81 ? 3.710 -1.310 10.467 1.00 90.06 81 MET A CA 1
ATOM 656 C C . MET A 1 81 ? 2.210 -1.516 10.228 1.00 90.06 81 MET A C 1
ATOM 658 O O . MET A 1 81 ? 1.402 -0.863 10.884 1.00 90.06 81 MET A O 1
ATOM 662 N N . ASP A 1 82 ? 1.856 -2.452 9.343 1.00 90.31 82 ASP A N 1
ATOM 663 C CA . ASP A 1 82 ? 0.466 -2.818 9.054 1.00 90.31 82 ASP A CA 1
ATOM 664 C C . ASP A 1 82 ? -0.260 -3.334 10.305 1.00 90.31 82 ASP A C 1
ATOM 666 O O . ASP A 1 82 ? -1.417 -2.988 10.527 1.00 90.31 82 ASP A O 1
ATOM 670 N N . GLU A 1 83 ? 0.423 -4.083 11.175 1.00 88.12 83 GLU A N 1
ATOM 671 C CA . GLU A 1 83 ? -0.169 -4.579 12.423 1.00 88.12 83 GLU A CA 1
ATOM 672 C C . GLU A 1 83 ? -0.498 -3.435 13.383 1.00 88.12 83 GLU A C 1
ATOM 674 O O . GLU A 1 83 ? -1.584 -3.394 13.958 1.00 88.12 83 GLU A O 1
ATOM 679 N N . ARG A 1 84 ? 0.406 -2.455 13.499 1.00 86.50 84 ARG A N 1
ATOM 680 C CA . ARG A 1 84 ? 0.189 -1.262 14.334 1.00 86.50 84 ARG A CA 1
ATOM 681 C C . ARG A 1 84 ? -0.970 -0.408 13.826 1.00 86.50 84 ARG A C 1
ATOM 683 O O . ARG A 1 84 ? -1.698 0.172 14.629 1.00 86.50 84 ARG A O 1
ATOM 690 N N . ILE A 1 85 ? -1.134 -0.318 12.507 1.00 87.56 85 ILE A N 1
ATOM 691 C CA . ILE A 1 85 ? -2.246 0.412 11.887 1.00 87.56 85 ILE A CA 1
ATOM 692 C C . ILE A 1 85 ? -3.567 -0.286 12.219 1.00 87.56 85 ILE A C 1
ATOM 694 O O . ILE A 1 85 ? -4.446 0.350 12.801 1.00 87.56 85 ILE A O 1
ATOM 698 N N . LEU A 1 86 ? -3.659 -1.597 11.980 1.00 86.31 86 LEU A N 1
ATOM 699 C CA . LEU A 1 86 ? -4.856 -2.384 12.292 1.00 86.31 86 LEU A CA 1
ATOM 700 C C . LEU A 1 86 ? -5.200 -2.364 13.789 1.00 86.31 86 LEU A C 1
ATOM 702 O O . LEU A 1 86 ? -6.370 -2.245 14.146 1.00 86.31 86 LEU A O 1
ATOM 706 N N . GLU A 1 87 ? -4.202 -2.441 14.675 1.00 82.38 87 GLU A N 1
ATOM 707 C CA . GLU A 1 87 ? -4.409 -2.315 16.123 1.00 82.38 87 GLU A CA 1
ATOM 708 C C . GLU A 1 87 ? -4.984 -0.937 16.484 1.00 82.38 87 GLU A C 1
ATOM 710 O O . GLU A 1 87 ? -5.942 -0.835 17.257 1.00 82.38 87 GLU A O 1
ATOM 715 N N . SER A 1 88 ? -4.435 0.131 15.898 1.00 80.81 88 SER A N 1
ATOM 716 C CA . SER A 1 88 ? -4.922 1.489 16.139 1.00 80.81 88 SER A CA 1
ATOM 717 C C . SER A 1 88 ? -6.353 1.706 15.635 1.00 80.81 88 SER A C 1
ATOM 719 O O . SER A 1 88 ? -7.142 2.363 16.318 1.00 80.81 88 SER A O 1
ATOM 721 N N . GLU A 1 89 ? -6.721 1.111 14.497 1.00 77.50 89 GLU A N 1
ATOM 722 C CA . GLU A 1 89 ? -8.089 1.134 13.971 1.00 77.50 89 GLU A CA 1
ATOM 723 C C . GLU A 1 89 ? -9.045 0.321 14.847 1.00 77.50 89 GLU A C 1
ATOM 725 O O . GLU A 1 89 ? -10.136 0.794 15.161 1.00 77.50 89 GLU A O 1
ATOM 730 N N . ALA A 1 90 ? -8.620 -0.845 15.337 1.00 73.38 90 ALA A N 1
ATOM 731 C CA . ALA A 1 90 ? -9.410 -1.643 16.271 1.00 73.38 90 ALA A CA 1
ATOM 732 C C . ALA A 1 90 ? -9.705 -0.877 17.576 1.00 73.38 90 ALA A C 1
ATOM 734 O O . ALA A 1 90 ? -10.828 -0.913 18.079 1.00 73.38 90 ALA A O 1
ATOM 735 N N . CYS A 1 91 ? -8.733 -0.118 18.093 1.00 64.00 91 CYS A N 1
ATOM 736 C CA . CYS A 1 91 ? -8.931 0.755 19.256 1.00 64.00 91 CYS A CA 1
ATOM 737 C C . CYS A 1 91 ? -9.812 1.978 18.939 1.00 64.00 91 CYS A C 1
ATOM 739 O O . CYS A 1 91 ? -10.484 2.501 19.827 1.00 64.00 91 CYS A O 1
ATOM 741 N N . ALA A 1 92 ? -9.821 2.446 17.686 1.00 60.56 92 ALA A N 1
ATOM 742 C CA . ALA A 1 92 ? -10.700 3.524 17.238 1.00 60.56 92 ALA A CA 1
ATOM 743 C C . ALA A 1 92 ? -12.152 3.055 17.032 1.00 60.56 92 ALA A C 1
ATOM 745 O O . ALA A 1 92 ? -13.079 3.839 17.244 1.00 60.56 92 ALA A O 1
ATOM 746 N N . GLU A 1 93 ? -12.377 1.793 16.660 1.00 58.97 93 GLU A N 1
ATOM 747 C CA . GLU A 1 93 ? -13.717 1.192 16.625 1.00 58.97 93 GLU A CA 1
ATOM 748 C C . GLU A 1 93 ? -14.231 0.825 18.027 1.00 58.97 93 GLU A C 1
ATOM 750 O O . GLU A 1 93 ? -15.431 0.956 18.299 1.00 58.97 93 GLU A O 1
ATOM 755 N N . ASP A 1 94 ? -13.328 0.493 18.957 1.00 55.16 94 ASP A N 1
ATOM 756 C CA . ASP A 1 94 ? -13.605 0.413 20.401 1.00 55.16 94 ASP A CA 1
ATOM 757 C C . ASP A 1 94 ? -13.640 1.795 21.074 1.00 55.16 94 ASP A C 1
ATOM 759 O O . ASP A 1 94 ? -13.346 1.976 22.254 1.00 55.16 94 ASP A O 1
ATOM 763 N N . ASN A 1 95 ? -14.049 2.819 20.330 1.00 57.44 95 ASN A N 1
ATOM 764 C CA . ASN A 1 95 ? -14.369 4.118 20.883 1.00 57.44 95 ASN A CA 1
ATOM 765 C C . ASN A 1 95 ? -15.695 4.044 21.667 1.00 57.44 95 ASN A C 1
ATOM 767 O O . ASN A 1 95 ? -16.744 4.578 21.287 1.00 57.44 95 ASN A O 1
ATOM 771 N N . GLU A 1 96 ? -15.626 3.362 22.809 1.00 55.78 96 GLU A N 1
ATOM 772 C CA . GLU A 1 96 ? -16.590 3.368 23.904 1.00 55.78 96 GLU A CA 1
ATOM 773 C C . GLU A 1 96 ? -16.974 4.804 24.289 1.00 55.78 96 GLU A C 1
ATOM 775 O O . GLU A 1 96 ? -18.114 5.027 24.685 1.00 55.78 96 GLU A O 1
ATOM 780 N N . LEU A 1 97 ? -16.104 5.809 24.092 1.00 55.16 97 LEU A N 1
ATOM 781 C CA . LEU A 1 97 ? -16.451 7.211 24.351 1.00 55.16 97 LEU A CA 1
ATOM 782 C C . LEU A 1 97 ? -17.603 7.688 23.458 1.00 55.16 97 LEU A C 1
ATOM 784 O O . LEU A 1 97 ? -18.541 8.301 23.962 1.00 55.16 97 LEU A O 1
ATOM 788 N N . HIS A 1 98 ? -17.610 7.372 22.162 1.00 53.31 98 HIS A N 1
ATOM 789 C CA . HIS A 1 98 ? -18.704 7.789 21.276 1.00 53.31 98 HIS A CA 1
ATOM 790 C C . HIS A 1 98 ? -20.018 7.069 21.615 1.00 53.31 98 HIS A C 1
ATOM 792 O O . HIS A 1 98 ? -21.085 7.687 21.597 1.00 53.31 98 HIS A O 1
ATOM 798 N N . LYS A 1 99 ? -19.962 5.791 22.019 1.00 57.22 99 LYS A N 1
ATOM 799 C CA . LYS A 1 99 ? -21.146 5.055 22.510 1.00 57.22 99 LYS A CA 1
ATOM 800 C C . LYS A 1 99 ? -21.642 5.599 23.854 1.00 57.22 99 LYS A C 1
ATOM 802 O O . LYS A 1 99 ? -22.854 5.738 24.041 1.00 57.22 99 LYS A O 1
ATOM 807 N N . MET A 1 100 ? -20.732 6.004 24.740 1.00 57.75 100 MET A N 1
ATOM 808 C CA . MET A 1 100 ? -21.005 6.630 26.041 1.00 57.75 100 MET A CA 1
ATOM 809 C C . MET A 1 100 ? -21.668 8.010 25.950 1.00 57.75 100 MET A C 1
ATOM 811 O O . MET A 1 100 ? -21.982 8.578 26.999 1.00 57.75 100 MET A O 1
ATOM 815 N N . HIS A 1 101 ? -21.898 8.548 24.750 1.00 60.16 101 HIS A N 1
ATOM 816 C CA . HIS A 1 101 ? -22.624 9.801 24.532 1.00 60.16 101 HIS A CA 1
ATOM 817 C C . HIS A 1 101 ? -23.895 9.637 23.685 1.00 60.16 101 HIS A C 1
ATOM 819 O O . HIS A 1 101 ? -24.615 10.605 23.490 1.00 60.16 101 HIS A O 1
ATOM 825 N N . SER A 1 102 ? -24.238 8.417 23.254 1.00 63.00 102 SER A N 1
ATOM 826 C CA . SER A 1 102 ? -25.463 8.146 22.477 1.00 63.00 102 SER A CA 1
ATOM 827 C C . SER A 1 102 ? -26.771 8.325 23.263 1.00 63.00 102 SER A C 1
ATOM 829 O O . SER A 1 102 ? -27.827 8.523 22.670 1.00 63.00 102 SER A O 1
ATOM 831 N N . TRP A 1 103 ? -26.721 8.265 24.599 1.00 74.81 103 TRP A N 1
ATOM 832 C CA . TRP A 1 103 ? -27.875 8.536 25.466 1.00 74.81 103 TRP A CA 1
ATOM 833 C C . TRP A 1 103 ? -28.151 10.035 25.642 1.00 74.81 103 TRP A C 1
ATOM 835 O O . TRP A 1 103 ? -29.191 10.399 26.195 1.00 74.81 103 TRP A O 1
ATOM 845 N N . LEU A 1 104 ? -27.233 10.903 25.208 1.00 73.19 104 LEU A N 1
ATOM 846 C CA . LEU A 1 104 ? -27.419 12.343 25.286 1.00 73.19 104 LEU A CA 1
ATOM 847 C C . LEU A 1 104 ? -28.275 12.823 24.110 1.00 73.19 104 LEU A C 1
ATOM 849 O O . LEU A 1 104 ? -28.055 12.393 22.979 1.00 73.19 104 LEU A O 1
ATOM 853 N N . PRO A 1 105 ? -29.242 13.723 24.347 1.00 79.38 105 PRO A N 1
ATOM 854 C CA . PRO A 1 105 ? -29.996 14.333 23.262 1.00 79.38 105 PRO A CA 1
ATOM 855 C C . PRO A 1 105 ? -29.086 15.137 22.324 1.00 79.38 105 PRO A C 1
ATOM 857 O O . PRO A 1 105 ? -28.065 15.682 22.748 1.00 79.38 105 PRO A O 1
ATOM 860 N N . ASP A 1 106 ? -29.501 15.293 21.066 1.00 71.00 106 ASP A N 1
ATOM 861 C CA .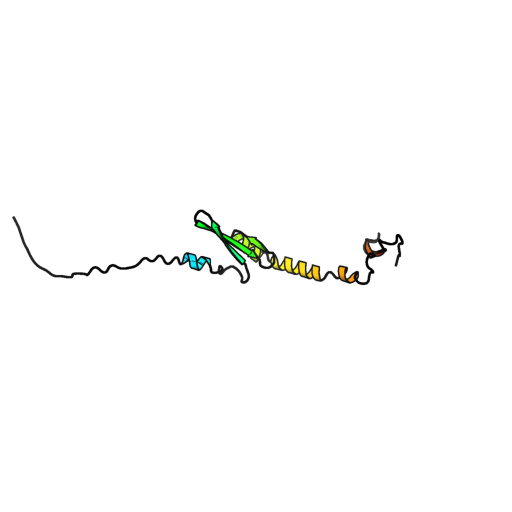 ASP A 1 106 ? -28.777 16.119 20.097 1.00 71.00 106 ASP A CA 1
ATOM 862 C C . ASP A 1 106 ? -28.533 17.541 20.637 1.00 71.00 106 ASP A C 1
ATOM 864 O O . ASP A 1 106 ? -29.438 18.205 21.152 1.00 71.00 106 ASP A O 1
ATOM 868 N N . GLY A 1 107 ? -27.286 18.012 20.522 1.00 71.00 107 GLY A N 1
ATOM 869 C CA . GLY A 1 107 ? -26.856 19.330 21.008 1.00 71.00 107 GLY A CA 1
ATOM 870 C C . GLY A 1 107 ? -26.337 19.365 22.452 1.00 71.00 107 GLY A C 1
ATOM 871 O O . GLY A 1 107 ? -25.961 20.438 22.935 1.00 71.00 107 GLY A O 1
ATOM 872 N N . TRP A 1 108 ? -26.284 18.218 23.133 1.00 73.88 108 TRP A N 1
ATOM 873 C CA . TRP A 1 108 ? -25.605 18.068 24.417 1.00 73.88 108 TRP A CA 1
ATOM 874 C C . TRP A 1 108 ? -24.148 17.658 24.218 1.00 73.88 108 TRP A C 1
ATOM 876 O O . TRP A 1 108 ? -23.831 16.800 23.397 1.00 73.88 108 TRP A O 1
ATOM 886 N N . VAL A 1 109 ? -23.258 18.268 24.992 1.00 71.31 109 VAL A N 1
ATOM 887 C CA . VAL A 1 109 ? -21.824 17.979 24.976 1.00 71.31 109 VAL A CA 1
ATOM 888 C C . VAL A 1 109 ? -21.378 17.661 26.393 1.00 71.31 109 VAL A C 1
ATOM 890 O O . VAL A 1 109 ? -21.870 18.241 27.361 1.00 71.31 109 VAL A O 1
ATOM 893 N N . VAL A 1 110 ? -20.437 16.728 26.499 1.00 73.06 110 VAL A N 1
ATOM 894 C CA . VAL A 1 110 ? -19.824 16.350 27.765 1.00 73.06 110 VAL A CA 1
ATOM 895 C C . VAL A 1 110 ? -18.393 16.841 27.811 1.00 73.06 110 VAL A C 1
ATOM 897 O O . VAL A 1 110 ? -17.583 16.500 26.953 1.00 73.06 110 VAL A O 1
ATOM 900 N N . GLU A 1 111 ? -18.062 17.577 28.862 1.00 77.81 111 GLU A N 1
ATOM 901 C CA . GLU A 1 111 ? -16.687 17.914 29.201 1.00 77.81 111 GLU A CA 1
ATOM 902 C C . GLU A 1 111 ? -16.246 17.104 30.427 1.00 77.81 111 GLU A C 1
ATOM 904 O O . GLU A 1 111 ? -16.885 17.130 31.482 1.00 77.81 111 GLU A O 1
ATOM 909 N N . VAL A 1 112 ? -15.137 16.376 30.292 1.00 78.19 112 VAL A N 1
ATOM 910 C CA . VAL A 1 112 ? -14.481 15.689 31.411 1.00 78.19 112 VAL A CA 1
ATOM 911 C C . VAL A 1 112 ? -13.392 16.608 31.946 1.00 78.19 112 VAL A C 1
ATOM 913 O O . VAL A 1 112 ? -12.422 16.904 31.250 1.00 78.19 112 VAL A O 1
ATOM 916 N N . ARG A 1 113 ? -13.547 17.075 33.187 1.00 75.12 113 ARG A N 1
ATOM 917 C CA . ARG A 1 113 ? -12.575 17.959 33.838 1.00 75.12 113 ARG A CA 1
ATOM 918 C C . ARG A 1 113 ? -11.788 17.191 34.887 1.00 75.12 113 ARG A C 1
ATOM 920 O O . ARG A 1 113 ? -12.364 16.538 35.760 1.00 75.12 113 ARG A O 1
ATOM 927 N N . ALA A 1 114 ? -10.465 17.325 34.838 1.00 74.81 114 ALA A N 1
ATOM 928 C CA . ALA A 1 114 ? -9.609 16.905 35.935 1.00 74.81 114 ALA A CA 1
ATOM 929 C C . ALA A 1 114 ? -9.853 17.830 37.137 1.00 74.81 114 ALA A C 1
ATOM 931 O O . ALA A 1 114 ? -9.734 19.055 37.053 1.00 74.81 114 ALA A O 1
ATOM 932 N N . GLY A 1 115 ? -10.250 17.241 38.256 1.00 68.81 115 GLY A N 1
ATOM 933 C CA . GLY A 1 115 ? -10.354 17.910 39.539 1.00 68.81 115 GLY A CA 1
ATOM 934 C C . GLY A 1 115 ? -8.975 18.234 40.104 1.00 68.81 115 GLY A C 1
ATOM 935 O O . GLY A 1 115 ? -7.950 17.705 39.691 1.00 68.81 115 GLY A O 1
ATOM 936 N N . THR A 1 116 ? -8.949 19.111 41.102 1.00 71.12 116 THR A N 1
ATOM 937 C CA . THR A 1 116 ? -7.714 19.556 41.768 1.00 71.12 116 THR A CA 1
ATOM 938 C C . THR A 1 116 ? -7.006 18.453 42.563 1.00 71.12 116 THR A C 1
ATOM 940 O O . THR A 1 116 ? -5.875 18.642 43.002 1.00 71.12 116 THR A O 1
ATOM 943 N N . MET A 1 117 ? -7.659 17.305 42.757 1.00 67.31 117 MET A N 1
ATOM 944 C CA . MET A 1 117 ? -7.078 16.103 43.349 1.00 67.31 117 MET A CA 1
ATOM 945 C C . MET A 1 117 ? -6.768 15.123 42.220 1.00 67.31 117 MET A C 1
ATOM 947 O O . MET A 1 117 ? -7.635 14.894 41.381 1.00 67.31 117 MET A O 1
ATOM 951 N N . GLN A 1 118 ? -5.564 14.547 42.236 1.00 59.09 118 GLN A N 1
ATOM 952 C CA . GLN A 1 118 ? -4.927 13.837 41.114 1.00 59.09 118 GLN A CA 1
ATOM 953 C C . GLN A 1 118 ? -5.699 12.615 40.570 1.00 59.09 118 GLN A C 1
ATOM 955 O O . GLN A 1 118 ? -5.332 12.093 39.526 1.00 59.09 118 GLN A O 1
ATOM 960 N N . ASP A 1 119 ? -6.815 12.241 41.201 1.00 61.03 119 ASP A N 1
ATOM 961 C CA . ASP A 1 119 ? -7.648 11.086 40.849 1.00 61.03 119 ASP A CA 1
ATOM 962 C C . ASP A 1 119 ? -9.156 11.399 40.799 1.00 61.03 119 ASP A C 1
ATOM 964 O O . ASP A 1 119 ? -9.986 10.497 40.699 1.00 61.03 119 ASP A O 1
ATOM 968 N N . LYS A 1 120 ? -9.559 12.673 40.902 1.00 69.56 120 LYS A N 1
ATOM 969 C CA . LYS A 1 120 ? -10.975 13.059 40.801 1.00 69.56 120 LYS A CA 1
ATOM 970 C C . LYS A 1 120 ? -11.237 13.658 39.435 1.00 69.56 120 LYS A C 1
ATOM 972 O O . LYS A 1 120 ? -10.899 14.810 39.213 1.00 69.56 120 LYS A O 1
ATOM 977 N N . MET A 1 121 ? -11.880 12.915 38.547 1.00 73.00 121 MET A N 1
AT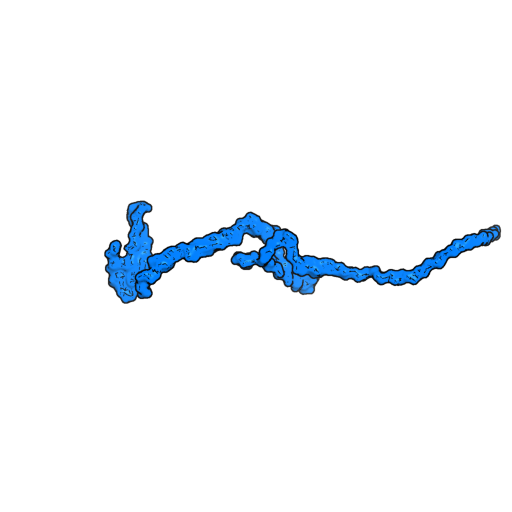OM 978 C CA . MET A 1 121 ? -12.468 13.479 37.332 1.00 73.00 121 MET A CA 1
ATOM 979 C C . MET A 1 121 ? -13.970 13.636 37.543 1.00 73.00 121 MET A C 1
ATOM 981 O O . MET A 1 121 ? -14.604 12.772 38.145 1.00 73.00 121 MET A O 1
ATOM 985 N N . TYR A 1 122 ? -14.533 14.746 37.079 1.00 70.81 122 TYR A N 1
ATOM 986 C CA . TYR A 1 122 ? -15.979 14.951 37.066 1.00 70.81 122 TYR A CA 1
ATOM 987 C C . TYR A 1 122 ? -16.449 15.216 35.639 1.00 70.81 122 TYR A C 1
ATOM 989 O O . TYR A 1 122 ? -15.720 15.778 34.816 1.00 70.81 122 TYR A O 1
ATOM 997 N N . LYS A 1 123 ? -17.665 14.755 35.352 1.00 75.25 123 LYS A N 1
ATOM 998 C CA . LYS A 1 123 ? -18.306 14.819 34.043 1.00 75.25 123 LYS A CA 1
ATOM 999 C C . LYS A 1 123 ? -19.341 15.943 34.092 1.00 75.25 123 LYS A C 1
ATOM 1001 O O . LYS A 1 123 ? -20.183 15.946 34.985 1.00 75.25 123 LYS A O 1
ATOM 1006 N N . VAL A 1 124 ? -19.224 16.927 33.203 1.00 74.38 124 VAL A N 1
ATOM 1007 C CA . VAL A 1 124 ? -20.157 18.058 33.117 1.00 74.38 124 VAL A CA 1
ATOM 1008 C C . VAL A 1 124 ? -20.882 17.982 31.785 1.00 74.38 124 VAL A C 1
ATOM 1010 O O . VAL A 1 124 ? -20.245 18.078 30.737 1.00 74.38 124 VAL A O 1
ATOM 1013 N N . ASP A 1 125 ? -22.203 17.853 31.840 1.00 71.31 125 ASP A N 1
ATOM 1014 C CA . ASP A 1 125 ? -23.061 17.835 30.661 1.00 71.31 125 ASP A CA 1
ATOM 1015 C C . ASP A 1 125 ? -23.663 19.235 30.453 1.00 71.31 125 ASP A C 1
ATOM 1017 O O . ASP A 1 125 ? -24.235 19.832 31.371 1.00 71.31 125 ASP A O 1
ATOM 1021 N N . PHE A 1 126 ? -23.530 19.789 29.250 1.00 72.81 126 PHE A N 1
ATOM 1022 C CA . PHE A 1 126 ? -24.090 21.095 28.901 1.00 72.81 126 PHE A CA 1
ATOM 1023 C C . PHE A 1 126 ? -24.845 21.034 27.580 1.00 72.81 126 PHE A C 1
ATOM 1025 O O . PHE A 1 126 ? -24.439 20.370 26.628 1.00 72.81 126 PHE A O 1
ATOM 1032 N N . ASN A 1 127 ? -25.955 21.765 27.524 1.00 70.06 127 ASN A N 1
ATOM 1033 C CA . ASN A 1 127 ? -26.757 21.923 26.323 1.00 70.06 127 ASN A CA 1
ATOM 1034 C C . ASN A 1 127 ? -26.357 23.230 25.624 1.00 70.06 127 ASN A C 1
ATOM 1036 O O . ASN A 1 127 ? -26.497 24.310 26.196 1.00 70.06 127 ASN A O 1
ATOM 1040 N N . LEU A 1 128 ? -25.871 23.148 24.385 1.00 62.78 128 LEU A N 1
ATOM 1041 C CA . LEU A 1 128 ? -25.432 24.326 23.629 1.00 62.78 128 LEU A CA 1
ATOM 1042 C C . LEU A 1 128 ? -26.593 25.211 23.136 1.00 62.78 128 LEU A C 1
ATOM 1044 O O . LEU A 1 128 ? -26.361 26.357 22.754 1.00 62.78 128 LEU A O 1
ATOM 1048 N N . LEU A 1 129 ? -27.838 24.716 23.158 1.00 62.91 129 LEU A N 1
ATOM 1049 C CA . LEU A 1 129 ? -29.033 25.461 22.736 1.00 62.91 129 LEU A CA 1
ATOM 1050 C C . LEU A 1 129 ? -29.725 26.221 23.873 1.00 62.91 129 LEU A C 1
ATOM 1052 O O . LEU A 1 129 ? -30.481 27.159 23.616 1.00 62.91 129 LEU A O 1
ATOM 1056 N N . THR A 1 130 ? -29.480 25.849 25.126 1.00 55.91 130 THR A N 1
ATOM 1057 C CA . THR A 1 130 ? -30.081 26.501 26.292 1.00 55.91 130 THR A CA 1
ATOM 1058 C C . THR A 1 130 ? -28.971 26.807 27.274 1.00 55.91 130 THR A C 1
ATOM 1060 O O . THR A 1 130 ? -28.357 25.887 27.798 1.00 55.91 130 THR A O 1
ATOM 1063 N N . HIS A 1 131 ? -28.700 28.086 27.515 1.00 51.97 131 HIS A N 1
ATOM 1064 C CA . HIS A 1 131 ? -27.641 28.589 28.393 1.00 51.97 131 HIS A CA 1
ATOM 1065 C C . HIS A 1 131 ? -27.912 28.248 29.883 1.00 51.97 131 HIS A C 1
ATOM 1067 O O . HIS A 1 131 ? -28.078 29.129 30.725 1.00 51.97 131 HIS A O 1
ATOM 1073 N N . THR A 1 132 ? -28.028 26.962 30.211 1.00 54.66 132 THR A N 1
ATOM 1074 C CA . THR A 1 132 ? -28.415 26.413 31.512 1.00 54.66 132 THR A CA 1
ATOM 1075 C C . THR A 1 132 ? -27.548 25.201 31.823 1.00 54.66 132 THR A C 1
ATOM 1077 O O . THR A 1 132 ? -27.594 24.194 31.121 1.00 54.66 132 THR A O 1
ATOM 1080 N N . PHE A 1 133 ? -26.757 25.321 32.887 1.00 49.00 133 PHE A N 1
ATOM 1081 C CA . PHE A 1 133 ? -25.872 24.282 33.406 1.00 49.00 133 PHE A CA 1
ATOM 1082 C C . PHE A 1 133 ? -26.639 23.377 34.380 1.00 49.00 133 PHE A C 1
ATOM 1084 O O . PHE A 1 133 ? -27.306 23.884 35.285 1.00 49.00 133 PHE A O 1
ATOM 1091 N N . GLY A 1 134 ? -26.522 22.058 34.225 1.00 53.41 134 GLY A N 1
ATOM 1092 C CA . GLY A 1 134 ? -26.920 21.070 35.230 1.00 53.41 134 GLY A CA 1
ATOM 1093 C C . GLY A 1 134 ? -25.671 20.380 35.772 1.00 53.41 134 GLY A C 1
ATOM 1094 O O . GLY A 1 134 ? -24.865 19.886 34.994 1.00 53.41 134 GLY A O 1
ATOM 1095 N N . ILE A 1 135 ? -25.477 20.389 37.091 1.00 44.88 135 ILE A N 1
ATOM 1096 C CA . ILE A 1 135 ? -24.399 19.642 37.756 1.00 44.88 135 ILE A CA 1
ATOM 1097 C C . ILE A 1 135 ? -25.037 18.362 38.303 1.00 44.88 135 ILE A C 1
ATOM 1099 O O . ILE A 1 135 ? -25.990 18.461 39.081 1.00 44.88 135 ILE A O 1
ATOM 1103 N N . CYS A 1 136 ? -24.548 17.198 37.877 1.00 47.91 136 CYS A N 1
ATOM 1104 C CA . CYS A 1 136 ? -24.898 15.897 38.450 1.00 47.91 136 CYS A CA 1
ATOM 1105 C C . CYS A 1 136 ? -23.889 15.480 39.524 1.00 47.91 136 CYS A C 1
ATOM 1107 O O . CYS A 1 136 ? -22.690 15.807 39.372 1.00 47.91 136 CYS A O 1
#

Secondary structure (DSSP, 8-state):
-------------------------HHHHHTTSPPTTSPTT-EEEEEE-TTS-EEEEEE-TTT--EESSHHHHHHHHHTTHHHHHHHHHHHHHT-HHHHTTTTSPTTEEEEEEE-SSTT-EEEEEEETTS--EE--